Protein AF-A0A7H8SKF2-F1 (afdb_monomer_lite)

Structure (mmCIF, N/CA/C/O backbone):
data_AF-A0A7H8SKF2-F1
#
_entry.id   AF-A0A7H8SKF2-F1
#
loop_
_atom_site.group_PDB
_atom_site.id
_atom_site.type_symbol
_atom_site.label_atom_id
_atom_site.label_alt_id
_atom_site.label_comp_id
_atom_site.label_asym_id
_atom_site.label_entity_id
_atom_site.label_seq_id
_atom_site.pdbx_PDB_ins_code
_atom_site.Cartn_x
_atom_site.Cartn_y
_atom_site.Cartn_z
_atom_site.occupancy
_atom_site.B_iso_or_equiv
_atom_site.auth_seq_id
_atom_site.auth_comp_id
_atom_site.auth_asym_id
_atom_site.auth_atom_id
_atom_site.pdbx_PDB_model_num
ATOM 1 N N . MET A 1 1 ? 24.404 -17.603 -16.119 1.00 50.69 1 MET A N 1
ATOM 2 C CA . MET A 1 1 ? 23.567 -16.495 -15.612 1.00 50.69 1 MET A CA 1
ATOM 3 C C . MET A 1 1 ? 22.554 -17.103 -14.662 1.00 50.69 1 MET A C 1
ATOM 5 O O . MET A 1 1 ? 21.730 -17.891 -15.108 1.00 50.69 1 MET A O 1
ATOM 9 N N . SER A 1 2 ? 22.686 -16.856 -13.359 1.00 61.47 2 SER A N 1
ATOM 10 C CA . SER A 1 2 ? 21.747 -17.388 -12.368 1.00 61.47 2 SER A CA 1
ATOM 11 C C . SER A 1 2 ? 20.441 -16.608 -12.458 1.00 61.47 2 SER A C 1
ATOM 13 O O . SER A 1 2 ? 20.408 -15.427 -12.124 1.00 61.47 2 SER A O 1
ATOM 15 N N . ASN A 1 3 ? 19.375 -17.255 -12.925 1.00 66.81 3 ASN A N 1
ATOM 16 C CA . ASN A 1 3 ? 18.026 -16.706 -12.839 1.00 66.81 3 ASN A CA 1
ATOM 17 C C . ASN A 1 3 ? 17.583 -16.785 -11.376 1.00 66.81 3 ASN A C 1
ATOM 19 O O . ASN A 1 3 ? 17.082 -17.816 -10.928 1.00 66.81 3 ASN A O 1
ATOM 23 N N . ILE A 1 4 ? 17.833 -15.725 -10.608 1.00 74.00 4 ILE A N 1
ATOM 24 C CA . ILE A 1 4 ? 17.329 -15.624 -9.239 1.00 74.00 4 ILE A CA 1
ATOM 25 C C . ILE A 1 4 ? 15.820 -15.425 -9.342 1.00 74.00 4 ILE A C 1
ATOM 27 O O . ILE A 1 4 ? 15.337 -14.348 -9.688 1.00 74.00 4 ILE A O 1
ATOM 31 N N . ILE A 1 5 ? 15.072 -16.487 -9.063 1.00 72.81 5 ILE A N 1
ATOM 32 C CA . ILE A 1 5 ? 13.620 -16.421 -8.945 1.00 72.81 5 ILE A CA 1
ATOM 33 C C . ILE A 1 5 ? 13.315 -15.681 -7.640 1.00 72.81 5 ILE A C 1
ATOM 35 O O . ILE A 1 5 ? 13.472 -16.233 -6.553 1.00 72.81 5 ILE A O 1
ATOM 39 N N . GLN A 1 6 ? 12.899 -14.419 -7.731 1.00 70.56 6 GLN A N 1
ATOM 40 C CA . GLN A 1 6 ? 12.414 -13.679 -6.567 1.00 70.56 6 GLN A CA 1
ATOM 41 C C . GLN A 1 6 ? 10.939 -14.015 -6.315 1.00 70.56 6 GLN A C 1
ATOM 43 O O . GLN A 1 6 ? 10.053 -13.547 -7.034 1.00 70.56 6 GLN A O 1
ATOM 48 N N . LEU A 1 7 ? 10.688 -14.817 -5.276 1.00 74.06 7 LEU A N 1
ATOM 49 C CA . LEU A 1 7 ? 9.350 -15.287 -4.892 1.00 74.06 7 LEU A CA 1
ATOM 50 C C . LEU A 1 7 ? 8.500 -14.249 -4.140 1.00 74.06 7 LEU A C 1
ATOM 52 O O . LEU A 1 7 ? 7.287 -14.427 -4.033 1.00 74.06 7 LEU A O 1
ATOM 56 N N . SER A 1 8 ? 9.097 -13.181 -3.604 1.00 79.75 8 SER A N 1
ATOM 57 C CA . SER A 1 8 ? 8.348 -12.161 -2.866 1.00 79.75 8 SER A CA 1
ATOM 58 C C . SER A 1 8 ? 7.435 -11.370 -3.800 1.00 79.75 8 SER A C 1
ATOM 60 O O . SER A 1 8 ? 7.866 -10.898 -4.854 1.00 79.75 8 SER A O 1
ATOM 62 N N . LYS A 1 9 ? 6.167 -11.202 -3.409 1.00 89.50 9 LYS A N 1
ATOM 63 C CA . LYS A 1 9 ? 5.269 -10.278 -4.108 1.00 89.50 9 LYS A CA 1
ATOM 64 C C . LYS A 1 9 ? 5.806 -8.849 -3.935 1.00 89.50 9 LYS A C 1
ATOM 66 O O . LYS A 1 9 ? 6.138 -8.487 -2.806 1.00 89.50 9 LYS A O 1
ATOM 71 N N . PRO A 1 10 ? 5.919 -8.061 -5.014 1.00 94.75 10 PRO A N 1
ATOM 72 C CA . PRO A 1 10 ? 6.364 -6.680 -4.914 1.00 94.75 10 PRO A CA 1
ATOM 73 C C . PRO A 1 10 ? 5.276 -5.788 -4.302 1.00 94.75 10 PRO A C 1
ATOM 75 O O . PRO A 1 10 ? 4.118 -6.191 -4.158 1.00 94.75 10 PRO A O 1
ATOM 78 N N . CYS A 1 11 ? 5.659 -4.560 -3.965 1.00 96.44 11 CYS A N 1
ATOM 79 C CA . CYS A 1 11 ? 4.738 -3.493 -3.615 1.00 96.44 11 CYS A CA 1
ATOM 80 C C . CYS A 1 11 ? 3.732 -3.270 -4.751 1.00 96.44 11 CYS A C 1
ATOM 82 O O . CYS A 1 11 ? 4.123 -3.091 -5.903 1.00 96.44 11 CYS A O 1
ATOM 84 N N . ALA A 1 12 ? 2.447 -3.205 -4.411 1.00 96.12 12 ALA A N 1
ATOM 85 C CA . ALA A 1 12 ? 1.345 -3.040 -5.354 1.00 96.12 12 ALA A CA 1
ATOM 86 C C . ALA A 1 12 ? 1.378 -1.710 -6.131 1.00 96.12 12 ALA A C 1
ATOM 88 O O . ALA A 1 12 ? 0.695 -1.593 -7.144 1.00 96.12 12 ALA A O 1
ATOM 89 N N . PHE A 1 13 ? 2.142 -0.715 -5.662 1.00 95.44 13 PHE A N 1
ATOM 90 C CA . PHE A 1 13 ? 2.152 0.633 -6.239 1.00 95.44 13 PHE A CA 1
ATOM 91 C C . PHE A 1 13 ? 3.461 1.049 -6.914 1.00 95.44 13 PHE A C 1
ATOM 93 O O . PHE A 1 13 ? 3.441 1.978 -7.715 1.00 95.44 13 PHE A O 1
ATOM 100 N N . CYS A 1 14 ? 4.599 0.432 -6.582 1.00 96.31 14 CYS A N 1
ATOM 101 C CA . CYS A 1 14 ? 5.904 0.903 -7.069 1.00 96.31 14 CYS A CA 1
ATOM 102 C C . CYS A 1 14 ? 6.900 -0.209 -7.415 1.00 96.31 14 CYS A C 1
ATOM 104 O O . CYS A 1 14 ? 8.083 0.076 -7.583 1.00 96.31 14 CYS A O 1
ATOM 106 N N . ASP A 1 15 ? 6.451 -1.466 -7.452 1.00 94.56 15 ASP A N 1
ATOM 107 C CA . ASP A 1 15 ? 7.252 -2.663 -7.747 1.00 94.56 15 ASP A CA 1
ATOM 108 C C . ASP A 1 15 ? 8.456 -2.934 -6.821 1.00 94.56 15 ASP A C 1
ATOM 110 O O . ASP A 1 15 ? 9.125 -3.963 -6.955 1.00 94.56 15 ASP A O 1
ATOM 114 N N . SER A 1 16 ? 8.711 -2.067 -5.832 1.00 94.06 16 SER A N 1
ATOM 115 C CA . SER A 1 16 ? 9.742 -2.292 -4.821 1.00 94.06 16 SER A CA 1
ATOM 116 C C . SER A 1 16 ? 9.493 -3.608 -4.092 1.00 94.06 16 SER A C 1
ATOM 118 O O . SER A 1 16 ? 8.362 -3.934 -3.731 1.00 94.06 16 SER A O 1
ATOM 120 N N . ARG A 1 17 ? 10.565 -4.362 -3.859 1.00 92.12 17 ARG A N 1
ATOM 121 C CA . ARG A 1 17 ? 10.556 -5.606 -3.075 1.00 92.12 17 ARG A CA 1
ATOM 122 C C . ARG A 1 17 ? 11.195 -5.433 -1.701 1.00 92.12 17 ARG A C 1
ATOM 124 O O . ARG A 1 17 ? 11.267 -6.393 -0.938 1.00 92.12 17 ARG A O 1
ATOM 131 N N . GLU A 1 18 ? 11.651 -4.225 -1.395 1.00 91.56 18 GLU A N 1
ATOM 132 C CA . GLU A 1 18 ? 12.247 -3.882 -0.112 1.00 91.56 18 GLU A CA 1
ATOM 133 C C . GLU A 1 18 ? 11.152 -3.564 0.904 1.00 91.56 18 GLU A C 1
ATOM 135 O O . GLU A 1 18 ? 10.227 -2.800 0.619 1.00 91.56 18 GLU A O 1
ATOM 140 N N . ASN A 1 19 ? 11.267 -4.163 2.093 1.00 90.81 19 ASN A N 1
ATOM 141 C CA . ASN A 1 19 ? 10.399 -3.903 3.245 1.00 90.81 19 ASN A CA 1
ATOM 142 C C . ASN A 1 19 ? 8.895 -3.981 2.921 1.00 90.81 19 ASN A C 1
ATOM 144 O O . ASN A 1 19 ? 8.105 -3.171 3.404 1.00 90.81 19 ASN A O 1
ATOM 148 N N . VAL A 1 20 ? 8.501 -4.943 2.078 1.00 94.31 20 VAL A N 1
ATOM 149 C CA . VAL A 1 20 ? 7.105 -5.137 1.667 1.00 94.31 20 VAL A CA 1
ATOM 150 C C . VAL A 1 20 ? 6.344 -5.946 2.713 1.00 94.31 20 VAL A C 1
ATOM 152 O O . VAL A 1 20 ? 6.770 -7.038 3.089 1.00 94.31 20 VAL A O 1
ATOM 155 N N . GLN A 1 21 ? 5.198 -5.430 3.153 1.00 92.62 21 GLN A N 1
ATOM 156 C CA . GLN A 1 21 ? 4.325 -6.052 4.148 1.00 92.62 21 GLN A CA 1
ATOM 157 C C . GLN A 1 21 ? 2.858 -5.983 3.710 1.00 92.62 21 GLN A C 1
ATOM 159 O O . GLN A 1 21 ? 2.470 -5.135 2.908 1.00 92.62 21 GLN A O 1
ATOM 164 N N . LEU A 1 22 ? 2.031 -6.896 4.223 1.00 91.69 22 LEU A N 1
ATOM 165 C CA . LEU A 1 22 ? 0.595 -6.897 3.955 1.00 91.69 22 LEU A CA 1
ATOM 166 C C . LEU A 1 22 ? -0.102 -5.852 4.837 1.00 91.69 22 LEU A C 1
ATOM 168 O O . LEU A 1 22 ? -0.094 -5.970 6.060 1.00 91.69 22 LEU A O 1
ATOM 172 N N . PHE A 1 23 ? -0.766 -4.878 4.221 1.00 89.06 23 PHE A N 1
ATOM 173 C CA . PHE A 1 23 ? -1.561 -3.858 4.901 1.00 89.06 23 PHE A CA 1
ATOM 174 C C . PHE A 1 23 ? -2.886 -3.648 4.166 1.00 89.06 23 PHE A C 1
ATOM 176 O O . PHE A 1 23 ? -2.902 -3.413 2.959 1.00 89.06 23 PHE A O 1
ATOM 183 N N . ALA A 1 24 ? -4.005 -3.776 4.889 1.00 87.62 24 ALA A N 1
ATOM 184 C CA . ALA A 1 24 ? -5.364 -3.650 4.345 1.00 87.62 24 ALA A CA 1
ATOM 185 C C . ALA A 1 24 ? -5.605 -4.452 3.043 1.00 87.62 24 ALA A C 1
ATOM 187 O O . ALA A 1 24 ? -6.288 -4.001 2.128 1.00 87.62 24 ALA A O 1
ATOM 188 N N . GLY A 1 25 ? -5.014 -5.649 2.948 1.00 89.75 25 GLY A N 1
ATOM 189 C CA . GLY A 1 25 ? -5.136 -6.528 1.779 1.00 89.75 25 GLY A CA 1
ATOM 190 C C . GLY A 1 25 ? -4.171 -6.230 0.624 1.00 89.75 25 GLY A C 1
ATOM 191 O O . GLY A 1 25 ? -4.175 -6.965 -0.361 1.00 89.75 25 GLY A O 1
ATOM 192 N N . LEU A 1 26 ? -3.313 -5.214 0.739 1.00 92.62 26 LEU A N 1
ATOM 193 C CA . LEU A 1 26 ? -2.315 -4.849 -0.267 1.00 92.62 26 LEU A CA 1
ATOM 194 C C . LEU A 1 26 ? -0.898 -5.150 0.229 1.00 92.62 26 LEU A C 1
ATOM 196 O O . LEU A 1 26 ? -0.583 -4.944 1.396 1.00 92.62 26 LEU A O 1
ATOM 200 N N . MET A 1 27 ? -0.029 -5.620 -0.667 1.00 95.38 27 MET A N 1
ATOM 201 C CA . MET A 1 27 ? 1.409 -5.710 -0.400 1.00 95.38 27 MET A CA 1
ATOM 202 C C . MET A 1 27 ? 2.023 -4.327 -0.600 1.00 95.38 27 MET A C 1
ATOM 204 O O . MET A 1 27 ? 2.012 -3.827 -1.722 1.00 95.38 27 MET A O 1
ATOM 208 N N . LEU A 1 28 ? 2.540 -3.701 0.453 1.00 95.44 28 LEU A N 1
ATOM 209 C CA . LEU A 1 28 ? 3.057 -2.333 0.421 1.00 95.44 28 LEU A CA 1
ATOM 210 C C . LEU A 1 28 ? 4.474 -2.273 0.972 1.00 95.44 28 LEU A C 1
ATOM 212 O O . LEU A 1 28 ? 4.752 -2.860 2.012 1.00 95.44 28 LEU A O 1
ATOM 216 N N . CYS A 1 29 ? 5.359 -1.544 0.293 1.00 96.56 29 CYS A N 1
ATOM 217 C CA . CYS A 1 29 ? 6.623 -1.133 0.893 1.00 96.56 29 CYS A CA 1
ATOM 218 C C . CYS A 1 29 ? 6.395 0.015 1.885 1.00 96.56 29 CYS A C 1
ATOM 220 O O . CYS A 1 29 ? 5.414 0.759 1.781 1.00 96.56 29 CYS A O 1
ATOM 222 N N . GLU A 1 30 ? 7.346 0.194 2.795 1.00 94.94 30 GLU A N 1
ATOM 223 C CA . GLU A 1 30 ? 7.333 1.240 3.822 1.00 94.94 30 GLU A CA 1
ATOM 224 C C . GLU A 1 30 ? 7.033 2.638 3.256 1.00 94.94 30 GLU A C 1
ATOM 226 O O . GLU A 1 30 ? 6.155 3.337 3.754 1.00 94.94 30 GLU A O 1
ATOM 231 N N . ASN A 1 31 ? 7.684 3.025 2.155 1.00 96.00 31 ASN A N 1
ATOM 232 C CA . ASN A 1 31 ? 7.472 4.341 1.549 1.00 96.00 31 ASN A CA 1
ATOM 233 C C . ASN A 1 31 ? 6.023 4.541 1.064 1.00 96.00 31 ASN A C 1
ATOM 235 O O . ASN A 1 31 ? 5.426 5.597 1.270 1.00 96.00 31 ASN A O 1
ATOM 239 N N . CYS A 1 32 ? 5.429 3.523 0.435 1.00 95.44 32 CYS A N 1
ATOM 240 C CA . CYS A 1 32 ? 4.032 3.590 0.009 1.00 95.44 32 CYS A CA 1
ATOM 241 C C . CYS A 1 32 ? 3.080 3.596 1.208 1.0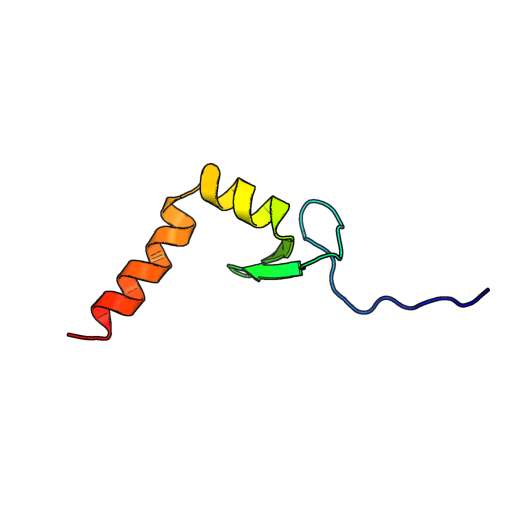0 95.44 32 CYS A C 1
ATOM 243 O O . CYS A 1 32 ? 2.113 4.354 1.198 1.00 95.44 32 CYS A O 1
ATOM 245 N N . GLN A 1 33 ? 3.363 2.810 2.247 1.00 93.62 33 GLN A N 1
ATOM 246 C CA . GLN A 1 33 ? 2.560 2.797 3.468 1.00 93.62 33 GLN A CA 1
ATOM 247 C C . GLN A 1 33 ? 2.572 4.162 4.173 1.00 93.62 33 GLN A C 1
ATOM 249 O O . GLN A 1 33 ? 1.504 4.670 4.508 1.00 93.62 33 GLN A O 1
ATOM 254 N N . ASN A 1 34 ? 3.740 4.797 4.306 1.00 93.50 34 ASN A N 1
ATOM 255 C CA . ASN A 1 34 ? 3.877 6.129 4.905 1.00 93.50 34 ASN A CA 1
ATOM 256 C C . ASN A 1 34 ? 3.090 7.187 4.120 1.00 93.50 34 ASN A C 1
ATOM 258 O O . ASN A 1 34 ? 2.361 7.986 4.705 1.00 93.50 34 ASN A O 1
ATOM 262 N N . ASN A 1 35 ? 3.166 7.160 2.787 1.00 94.25 35 ASN A N 1
ATOM 263 C CA . ASN A 1 35 ? 2.396 8.083 1.949 1.00 94.25 35 ASN A CA 1
ATOM 264 C C . ASN A 1 35 ? 0.880 7.890 2.106 1.00 94.25 35 ASN A C 1
ATOM 266 O O . ASN A 1 35 ? 0.136 8.871 2.153 1.00 94.25 35 ASN A O 1
ATOM 270 N N . ILE A 1 36 ? 0.413 6.642 2.214 1.00 92.62 36 ILE A N 1
ATOM 271 C CA . ILE A 1 36 ? -1.008 6.346 2.445 1.00 92.62 36 ILE A CA 1
ATOM 272 C C . ILE A 1 36 ? -1.427 6.816 3.835 1.00 92.62 36 ILE A C 1
ATOM 274 O O . ILE A 1 36 ? -2.503 7.386 3.952 1.00 92.62 36 ILE A O 1
ATOM 278 N N . GLN A 1 37 ? -0.592 6.645 4.861 1.00 90.38 37 GLN A N 1
ATOM 279 C CA . GLN A 1 37 ? -0.877 7.143 6.208 1.00 90.38 37 GLN A CA 1
ATOM 280 C C . GLN A 1 37 ? -1.007 8.667 6.242 1.00 90.38 37 GLN A C 1
ATOM 282 O O . GLN A 1 37 ? -1.942 9.185 6.844 1.00 90.38 37 GLN A O 1
ATOM 287 N N . ILE A 1 38 ? -0.116 9.385 5.554 1.00 91.38 38 ILE A N 1
ATOM 288 C CA . ILE A 1 38 ? -0.174 10.851 5.450 1.00 91.38 38 ILE A CA 1
ATOM 289 C C . ILE A 1 38 ? -1.430 11.302 4.693 1.00 91.38 38 ILE A C 1
ATOM 291 O O . ILE A 1 38 ? -2.090 12.255 5.099 1.00 91.38 38 ILE A O 1
ATOM 295 N N . THR A 1 39 ? -1.765 10.628 3.590 1.00 92.75 39 THR A N 1
ATOM 296 C CA . THR A 1 39 ? -2.873 11.035 2.706 1.00 92.75 39 THR A CA 1
ATOM 297 C C . THR A 1 39 ? -4.240 10.607 3.244 1.00 92.75 39 THR A C 1
ATOM 299 O O . THR A 1 39 ? -5.236 11.288 3.021 1.00 92.75 39 THR A O 1
ATOM 302 N N . ASN A 1 40 ? -4.293 9.479 3.953 1.00 87.69 40 ASN A N 1
ATOM 303 C CA . ASN A 1 40 ? -5.507 8.837 4.453 1.00 87.69 40 ASN A CA 1
ATOM 304 C C . ASN A 1 40 ? -5.330 8.412 5.927 1.00 87.69 40 ASN A C 1
ATOM 306 O O . ASN A 1 40 ? -5.371 7.214 6.226 1.00 87.69 40 ASN A O 1
ATOM 310 N N . PRO A 1 41 ? -5.144 9.355 6.869 1.00 82.19 41 PRO A N 1
ATOM 311 C CA . PRO A 1 41 ? -4.852 9.031 8.270 1.00 82.19 41 PRO A CA 1
ATOM 312 C C . PRO A 1 41 ? -5.943 8.174 8.932 1.00 82.19 41 PRO A C 1
ATOM 314 O O . PRO A 1 41 ? -5.631 7.214 9.637 1.00 82.19 41 PRO A O 1
ATOM 317 N N . GLY A 1 42 ? -7.219 8.412 8.602 1.00 83.94 42 GLY A N 1
ATOM 318 C CA . GLY A 1 42 ? -8.352 7.636 9.127 1.00 83.94 42 GLY A CA 1
ATOM 319 C C . GLY A 1 42 ? -8.323 6.138 8.782 1.00 83.94 42 GLY A C 1
ATOM 320 O O . GLY A 1 42 ? -8.944 5.332 9.472 1.00 83.94 42 GLY A O 1
ATOM 321 N N . MET A 1 43 ? -7.567 5.733 7.754 1.00 79.50 43 MET A N 1
ATOM 322 C CA . MET A 1 43 ? -7.359 4.319 7.412 1.00 79.50 43 MET A CA 1
ATOM 323 C C . MET A 1 43 ? -6.522 3.579 8.471 1.00 79.50 43 MET A C 1
ATOM 325 O O . MET A 1 43 ? -6.658 2.365 8.618 1.00 79.50 43 MET A O 1
ATOM 329 N N . PHE A 1 44 ? -5.669 4.295 9.207 1.00 75.38 44 PHE A N 1
ATOM 330 C CA . PHE A 1 44 ? -4.799 3.741 10.249 1.00 75.38 44 PHE A CA 1
ATOM 331 C C . PHE A 1 44 ? -5.404 3.904 11.650 1.00 75.38 44 PHE A C 1
ATOM 333 O O . PHE A 1 44 ? -5.258 3.008 12.477 1.00 75.38 44 PHE A O 1
ATOM 340 N N . GLU A 1 45 ? -6.171 4.973 11.887 1.00 70.94 45 GLU A N 1
ATOM 341 C CA . GLU A 1 45 ? -6.872 5.232 13.159 1.00 70.94 45 GLU A CA 1
ATOM 342 C C . GLU A 1 45 ? -7.938 4.176 13.506 1.00 70.94 45 GLU A C 1
ATOM 344 O O . GLU A 1 45 ? -8.275 3.977 14.675 1.00 70.94 45 GLU A O 1
ATOM 349 N N . ALA A 1 46 ? -8.471 3.465 12.506 1.00 60.53 46 ALA A N 1
ATOM 350 C CA . ALA A 1 46 ? -9.419 2.373 12.727 1.00 60.53 46 ALA A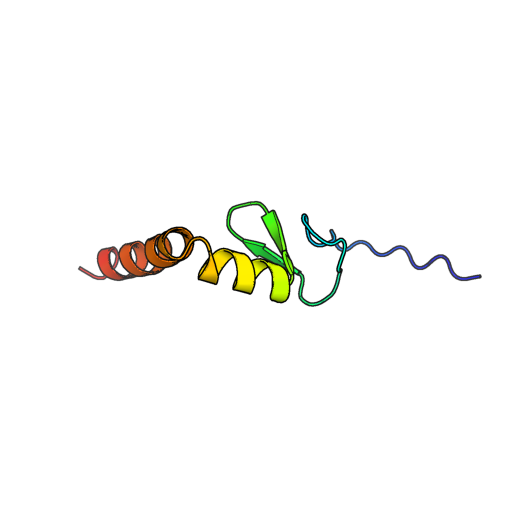 C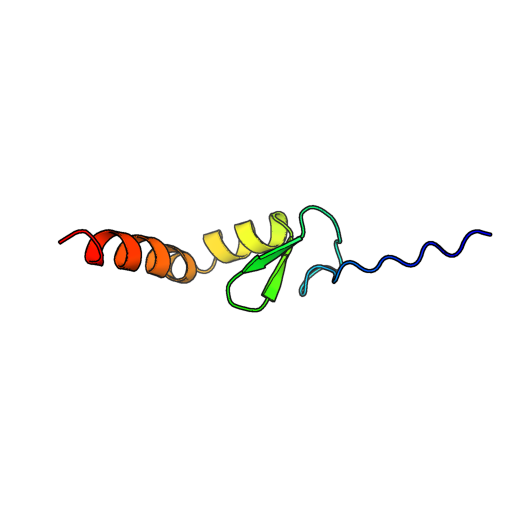A 1
ATOM 351 C C . ALA A 1 46 ? -8.809 1.197 13.513 1.00 60.53 46 ALA A C 1
ATOM 353 O O . ALA A 1 46 ? -9.550 0.403 14.087 1.00 60.53 46 ALA A O 1
ATOM 354 N N . LYS A 1 47 ? -7.476 1.074 13.557 1.00 54.59 47 LYS A N 1
ATOM 355 C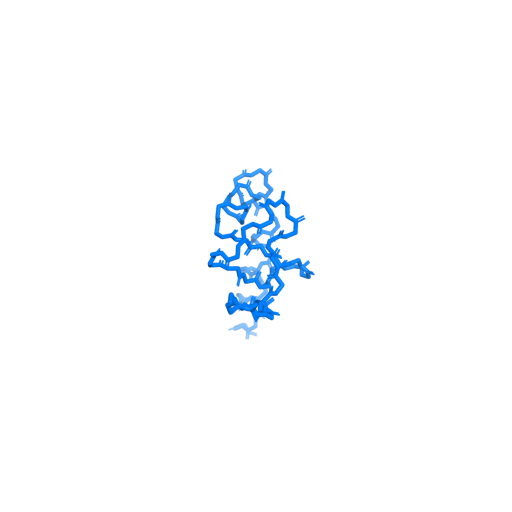 CA . LYS A 1 47 ? -6.793 -0.007 14.274 1.00 54.59 47 LYS A CA 1
ATOM 356 C C . LYS A 1 47 ? -6.705 0.270 15.783 1.00 54.59 47 LYS A C 1
ATOM 358 O O . LYS A 1 47 ? -7.027 -0.616 16.571 1.00 54.59 47 LYS A O 1
ATOM 363 N N . ASP A 1 48 ? -6.400 1.510 16.175 1.00 55.09 48 ASP A N 1
ATOM 364 C CA . ASP A 1 48 ? -6.288 1.922 17.586 1.00 55.09 48 ASP A CA 1
ATOM 365 C C . ASP A 1 48 ? -7.629 1.859 18.340 1.00 55.09 48 ASP A C 1
ATOM 367 O O . ASP A 1 48 ? -7.686 1.469 19.506 1.00 55.09 48 ASP A O 1
ATOM 371 N N . GLN A 1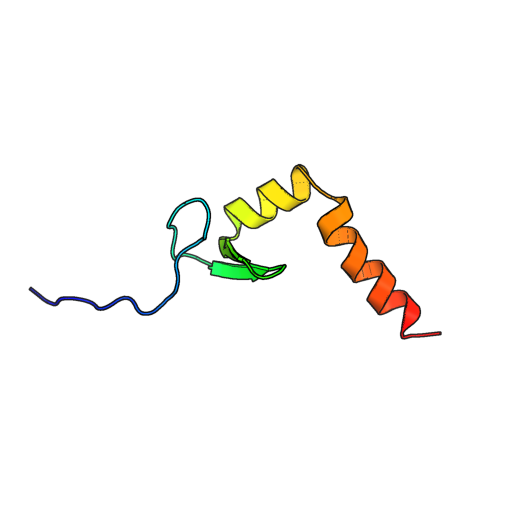 49 ? -8.741 2.175 17.668 1.00 53.97 49 GLN A N 1
ATOM 372 C CA . GLN A 1 49 ? -10.076 2.123 18.280 1.00 53.97 49 GLN A CA 1
ATOM 373 C C . GLN A 1 49 ? -10.582 0.690 18.520 1.00 53.97 49 GLN A C 1
ATOM 375 O O . GLN A 1 49 ? -11.400 0.470 19.415 1.00 53.97 49 GLN A O 1
ATOM 380 N N . ILE A 1 50 ? -10.113 -0.288 17.736 1.00 56.28 50 ILE A N 1
ATOM 381 C CA . ILE A 1 50 ? -10.479 -1.702 17.905 1.00 56.28 50 ILE A CA 1
ATOM 382 C C . ILE A 1 50 ? -9.716 -2.315 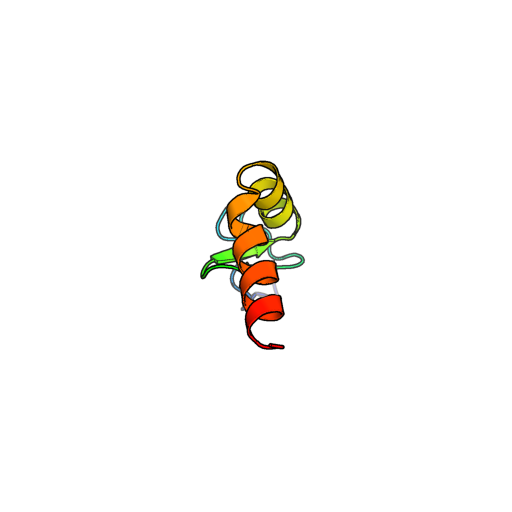19.088 1.00 56.28 50 ILE A C 1
ATOM 384 O O . ILE A 1 50 ? -10.319 -3.047 19.869 1.00 56.28 50 ILE A O 1
ATOM 388 N N . GLU A 1 51 ? -8.432 -1.984 19.273 1.00 53.81 51 GLU A N 1
ATOM 389 C CA . GLU A 1 51 ? -7.651 -2.451 20.432 1.00 53.81 51 GLU A CA 1
ATOM 390 C C . GLU A 1 51 ? -8.160 -1.856 21.755 1.00 53.81 51 GLU A C 1
ATOM 392 O O . GLU A 1 51 ? -8.292 -2.587 22.735 1.00 53.81 51 GLU A O 1
ATOM 397 N N . GLN A 1 52 ? -8.551 -0.576 21.778 1.00 52.91 52 GLN A N 1
ATOM 398 C CA . GLN A 1 52 ? -9.120 0.053 22.981 1.00 52.91 52 GLN A CA 1
ATOM 399 C C . GLN A 1 52 ? -10.475 -0.538 23.397 1.00 52.91 52 GLN A C 1
ATOM 401 O O . GLN A 1 52 ? -10.769 -0.611 24.584 1.00 52.91 52 GLN A O 1
ATOM 406 N N . LYS A 1 53 ? -11.300 -0.998 22.448 1.00 51.91 53 LYS A N 1
ATOM 407 C CA . LYS A 1 53 ? -12.609 -1.606 22.752 1.00 51.91 53 LYS A CA 1
ATOM 408 C C . LYS A 1 53 ? -12.548 -3.076 23.167 1.00 51.91 53 LYS A C 1
ATOM 410 O O . LYS A 1 53 ? -13.568 -3.613 23.584 1.00 51.91 53 LYS A O 1
ATOM 415 N N . ALA A 1 54 ? -11.394 -3.729 23.049 1.00 55.12 54 ALA A N 1
ATOM 416 C CA . ALA A 1 54 ? -11.199 -5.111 23.488 1.00 55.12 54 ALA A CA 1
ATOM 417 C C . ALA A 1 54 ? -10.704 -5.222 24.946 1.00 55.12 54 ALA A C 1
ATOM 419 O O . ALA A 1 54 ? -10.501 -6.336 25.429 1.00 55.12 54 ALA A O 1
ATOM 420 N N . GLN A 1 55 ? -10.481 -4.090 25.625 1.00 54.38 55 GLN A N 1
ATOM 421 C CA . GLN A 1 55 ? -9.967 -4.016 26.999 1.00 54.38 55 GLN A CA 1
ATOM 422 C C . GLN A 1 55 ? -10.954 -3.403 28.014 1.00 54.38 55 GLN A C 1
ATOM 424 O O . GLN A 1 55 ? -10.565 -3.227 29.168 1.00 54.38 55 GLN A O 1
ATOM 429 N N . ASP A 1 56 ? -12.201 -3.125 27.612 1.00 48.44 56 ASP A N 1
ATOM 430 C CA . ASP A 1 56 ? -13.327 -2.824 28.520 1.00 48.44 56 ASP A CA 1
ATOM 431 C C . ASP A 1 56 ? -14.143 -4.092 28.829 1.00 48.44 56 ASP A C 1
ATOM 433 O O . ASP A 1 56 ? -14.536 -4.794 27.864 1.00 48.44 56 ASP A O 1
#

Foldseek 3Di:
DDPPPDPQDAFPPPRHRPCWDADPNTTHHPVRVVVCCVVPVVSVVVVVVVVVVVVD

Secondary structure (DSSP, 8-state):
-------SPPPTTT---TTEEEETTEEEEHHHHHHHHHH-THHHHHHHHHHHHT--

Sequence (56 aa):
MSNIIQLSKPCAFCDSRENVQLFAGLMLCENCQNNIQITNPGMFEAKDQIEQKAQD

pLDDT: mean 80.69, std 16.23, range [48.44, 96.56]

Radius of gyration: 15.36 Å; chains: 1; bounding box: 37×28×44 Å